Protein AF-A0A820UUZ6-F1 (afdb_monomer_lite)

pLDDT: mean 75.09, std 20.2, range [37.72, 95.56]

Radius of gyration: 17.03 Å; chains: 1; bounding box: 43×22×57 Å

Structure (mmCIF, N/CA/C/O backbone):
data_AF-A0A820UUZ6-F1
#
_entry.id   AF-A0A820UUZ6-F1
#
loop_
_atom_site.group_PDB
_atom_site.id
_atom_site.type_symbol
_atom_site.label_atom_id
_atom_site.label_alt_id
_atom_site.label_comp_id
_atom_site.label_asym_id
_atom_site.label_entity_id
_atom_site.label_seq_id
_atom_site.pdbx_PDB_ins_code
_atom_site.Cartn_x
_atom_site.Cartn_y
_atom_site.Cartn_z
_atom_site.occupancy
_atom_site.B_iso_or_equiv
_atom_site.auth_seq_id
_atom_site.auth_comp_id
_atom_site.auth_asym_id
_atom_site.auth_atom_id
_atom_site.pdbx_PDB_model_num
ATOM 1 N N . MET A 1 1 ? -33.313 16.420 13.577 1.00 37.72 1 MET A N 1
ATOM 2 C CA . MET A 1 1 ? -33.889 15.101 13.248 1.00 37.72 1 MET A CA 1
ATOM 3 C C . MET A 1 1 ? -33.283 14.652 11.933 1.00 37.72 1 MET A C 1
ATOM 5 O O . MET A 1 1 ? -33.233 15.471 11.029 1.00 37.72 1 MET A O 1
ATOM 9 N N . SER A 1 2 ? -32.826 13.398 11.904 1.00 39.41 2 SER A N 1
ATOM 10 C CA . SER A 1 2 ? -32.525 12.557 10.731 1.00 39.41 2 SER A CA 1
ATOM 11 C C . SER A 1 2 ? -31.388 13.023 9.806 1.00 39.41 2 SER A C 1
ATOM 13 O O . SER A 1 2 ? -31.533 13.989 9.076 1.00 39.41 2 SER A O 1
ATOM 15 N N . SER A 1 3 ? -30.161 12.506 9.938 1.00 51.06 3 SER A N 1
ATOM 16 C CA . SER A 1 3 ? -29.671 11.163 9.559 1.00 51.06 3 SER A CA 1
ATOM 17 C C . SER A 1 3 ? -29.551 10.975 8.047 1.00 51.06 3 SER A C 1
ATOM 19 O O . SER A 1 3 ? -30.531 10.641 7.391 1.00 51.06 3 SER A O 1
ATOM 21 N N . GLU A 1 4 ? -28.327 11.058 7.530 1.00 42.16 4 GLU A N 1
ATOM 22 C CA . GLU A 1 4 ? -27.974 10.367 6.291 1.00 42.16 4 GLU A CA 1
ATOM 23 C C . GLU A 1 4 ? -26.614 9.694 6.477 1.00 42.16 4 GLU A C 1
ATOM 25 O O . GLU A 1 4 ? -25.537 10.267 6.327 1.00 42.16 4 GLU A O 1
ATOM 30 N N . SER A 1 5 ? -26.699 8.449 6.939 1.00 45.97 5 SER A N 1
ATOM 31 C CA . SER A 1 5 ? -25.621 7.476 6.951 1.00 45.97 5 SER A CA 1
ATOM 32 C C . SER A 1 5 ? -25.203 7.205 5.511 1.00 45.97 5 SER A C 1
ATOM 34 O O . SER A 1 5 ? -25.901 6.486 4.798 1.00 45.97 5 SER A O 1
ATOM 36 N N . ASN A 1 6 ? -24.078 7.771 5.080 1.00 43.66 6 ASN A N 1
ATOM 37 C CA . ASN A 1 6 ? -23.510 7.424 3.784 1.00 43.66 6 ASN A CA 1
ATOM 38 C C . ASN A 1 6 ? -23.017 5.967 3.846 1.00 43.66 6 ASN A C 1
ATOM 40 O O . ASN A 1 6 ? -22.138 5.661 4.661 1.00 43.66 6 ASN A O 1
ATOM 44 N N . PRO A 1 7 ? -23.596 5.042 3.063 1.00 41.53 7 PRO A N 1
ATOM 45 C CA . PRO A 1 7 ? -23.266 3.634 3.171 1.00 41.53 7 PRO A CA 1
ATOM 46 C C . PRO A 1 7 ? -21.827 3.405 2.706 1.00 41.53 7 PRO A C 1
ATOM 48 O O . PRO A 1 7 ? -21.476 3.691 1.560 1.00 41.53 7 PRO A O 1
ATOM 51 N N . VAL A 1 8 ? -21.008 2.850 3.609 1.00 46.66 8 VAL A N 1
ATOM 52 C CA . VAL A 1 8 ? -19.728 2.204 3.293 1.00 46.66 8 VAL A CA 1
ATOM 53 C C . VAL A 1 8 ? -19.981 1.247 2.136 1.00 46.66 8 VAL A C 1
ATOM 55 O O . VAL A 1 8 ? -20.587 0.185 2.301 1.00 46.66 8 VAL A O 1
ATOM 58 N N . THR A 1 9 ? -19.580 1.669 0.942 1.00 41.38 9 THR A N 1
ATOM 59 C CA . THR A 1 9 ? -19.835 0.938 -0.291 1.00 41.38 9 THR A CA 1
ATOM 60 C C . THR A 1 9 ? -18.816 -0.187 -0.349 1.00 41.38 9 THR A C 1
ATOM 62 O O . THR A 1 9 ? -17.694 -0.024 -0.826 1.00 41.38 9 THR A O 1
ATOM 65 N N . LYS A 1 10 ? -19.197 -1.328 0.231 1.00 42.97 10 LYS A N 1
ATOM 66 C CA . LYS A 1 10 ? -18.530 -2.608 0.014 1.00 42.97 10 LYS A CA 1
ATOM 67 C C . LYS A 1 10 ? -18.448 -2.824 -1.500 1.00 42.97 10 LYS A C 1
ATOM 69 O O . LYS A 1 10 ? -19.478 -2.796 -2.167 1.00 42.97 10 LYS A O 1
ATOM 74 N N . ASN A 1 11 ? -17.233 -3.029 -2.005 1.00 50.12 11 ASN A N 1
ATOM 75 C CA . ASN A 1 11 ? -16.916 -3.305 -3.409 1.00 50.12 11 ASN A CA 1
ATOM 76 C C . ASN A 1 11 ? -17.040 -2.102 -4.355 1.00 50.12 11 ASN A C 1
ATOM 78 O O . ASN A 1 11 ? -17.765 -2.171 -5.348 1.00 50.12 11 ASN A O 1
ATOM 82 N N . GLN A 1 12 ? -16.291 -1.018 -4.121 1.00 47.81 12 GLN A N 1
ATOM 83 C CA . GLN A 1 12 ? -15.921 -0.205 -5.281 1.00 47.81 12 GLN A CA 1
ATOM 84 C C . GLN A 1 12 ? -14.952 -1.039 -6.131 1.00 47.81 12 GLN A C 1
ATOM 86 O O . GLN A 1 12 ? -13.881 -1.392 -5.629 1.00 47.81 12 GLN A O 1
ATOM 91 N N . PRO A 1 13 ? -15.314 -1.410 -7.376 1.00 42.69 13 PRO A N 1
ATOM 92 C CA . PRO A 1 13 ? -14.357 -2.023 -8.281 1.00 42.69 13 PRO A CA 1
ATOM 93 C C . PRO A 1 13 ? -13.164 -1.080 -8.384 1.00 42.69 13 PRO A C 1
ATOM 95 O O . PRO A 1 13 ? -13.347 0.139 -8.370 1.00 42.69 13 PRO A O 1
ATOM 98 N N . ILE A 1 14 ? -11.954 -1.634 -8.456 1.00 52.22 14 ILE A N 1
ATOM 99 C CA . ILE A 1 14 ? -10.751 -0.859 -8.754 1.00 52.22 14 ILE A CA 1
ATOM 100 C C . ILE A 1 14 ? -11.069 -0.108 -10.047 1.00 52.22 14 ILE A C 1
ATOM 102 O O . ILE A 1 14 ? -11.145 -0.715 -11.116 1.00 52.22 14 ILE A O 1
ATOM 106 N N . VAL A 1 15 ? -11.384 1.184 -9.940 1.00 44.94 15 VAL A N 1
ATOM 107 C CA . VAL A 1 15 ? -11.701 2.001 -11.101 1.00 44.94 15 VAL A CA 1
ATOM 108 C C . VAL A 1 15 ? -10.376 2.144 -11.823 1.00 44.94 15 VAL A C 1
ATOM 110 O O . VAL A 1 15 ? -9.545 2.974 -11.460 1.00 44.94 15 VAL A O 1
ATOM 113 N N . PHE A 1 16 ? -10.152 1.291 -12.819 1.00 46.94 16 PHE A N 1
ATOM 114 C CA . PHE A 1 16 ? -9.125 1.491 -13.825 1.00 46.94 16 PHE A CA 1
ATOM 115 C C . PHE A 1 16 ? -9.572 2.682 -14.690 1.00 46.94 16 PHE A C 1
ATOM 117 O O . PHE A 1 16 ? -9.937 2.525 -15.852 1.00 46.94 16 PHE A O 1
ATOM 124 N N . GLU A 1 17 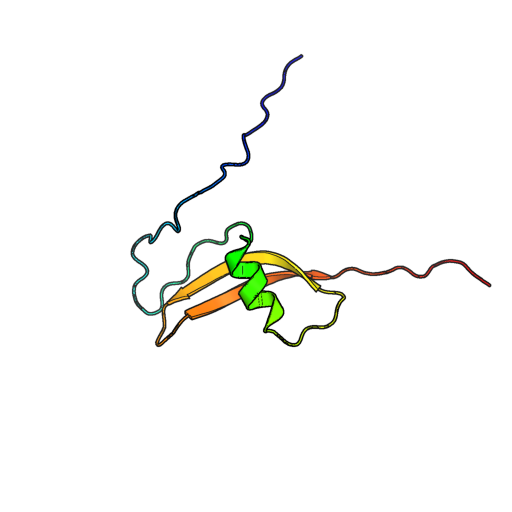? -9.604 3.884 -14.100 1.00 54.66 17 GLU A N 1
ATOM 125 C CA . GLU A 1 17 ? -9.560 5.159 -14.821 1.00 54.66 17 GLU A CA 1
ATOM 126 C C . GLU A 1 17 ? -8.257 5.098 -15.622 1.00 54.66 17 GLU A C 1
ATOM 128 O O . GLU A 1 17 ? -7.201 5.353 -15.060 1.00 54.66 17 GLU A O 1
ATOM 133 N N . LEU A 1 18 ? -8.339 4.607 -16.865 1.00 46.66 18 LEU A N 1
ATOM 134 C CA . LEU A 1 18 ? -7.276 4.433 -17.860 1.00 46.66 18 LEU A CA 1
ATOM 135 C C . LEU A 1 18 ? -5.863 4.760 -17.330 1.00 46.66 18 LEU A C 1
ATOM 137 O O . LEU A 1 18 ? -5.314 5.826 -17.611 1.00 46.66 18 LEU A O 1
ATOM 141 N N . VAL A 1 19 ? -5.286 3.871 -16.514 1.00 57.16 19 VAL A N 1
ATOM 142 C CA . VAL A 1 19 ? -3.992 4.152 -15.883 1.00 57.16 19 VAL A CA 1
ATOM 143 C C . VAL A 1 19 ? -2.907 3.848 -16.909 1.00 57.16 19 VAL A C 1
ATOM 145 O O . VAL A 1 19 ? -2.416 2.727 -17.020 1.00 57.16 19 VAL A O 1
ATOM 148 N N . ILE A 1 20 ? -2.590 4.850 -17.727 1.00 75.38 20 ILE A N 1
ATOM 149 C CA . ILE A 1 20 ? -1.453 4.826 -18.649 1.00 75.38 20 ILE A CA 1
ATOM 150 C C . ILE A 1 20 ? -0.184 4.600 -17.816 1.00 75.38 20 ILE A C 1
ATOM 152 O O . ILE A 1 20 ? -0.086 5.097 -16.693 1.00 75.38 20 ILE A O 1
ATOM 156 N N . CYS A 1 21 ? 0.791 3.859 -18.350 1.00 76.75 21 CYS A N 1
ATOM 157 C CA . CYS A 1 21 ? 2.096 3.707 -17.705 1.00 76.75 21 CYS A CA 1
ATOM 158 C C . CYS A 1 21 ? 2.665 5.092 -17.333 1.00 76.75 21 CYS A C 1
ATOM 160 O O . CYS A 1 21 ? 2.755 5.981 -18.179 1.00 76.75 21 CYS A O 1
ATOM 162 N N . GLY A 1 22 ? 2.990 5.285 -16.055 1.00 78.06 22 GLY A N 1
ATOM 163 C CA . GLY A 1 22 ? 3.410 6.554 -15.458 1.00 78.06 22 GLY A CA 1
ATOM 164 C C . GLY A 1 22 ? 2.302 7.341 -14.743 1.00 78.06 22 GLY A C 1
ATOM 165 O O . GLY A 1 22 ? 2.622 8.206 -13.926 1.00 78.06 22 GLY A O 1
ATOM 166 N N . GLY A 1 23 ? 1.022 7.037 -14.974 1.00 86.25 23 GLY A N 1
ATOM 167 C CA . GLY A 1 23 ? -0.119 7.708 -14.343 1.00 86.25 23 GLY A CA 1
ATOM 168 C C . GLY A 1 23 ? -0.321 7.303 -12.882 1.00 86.25 23 GLY A C 1
ATOM 169 O O . GLY A 1 23 ? -0.261 6.120 -12.549 1.00 86.25 23 GLY A O 1
ATOM 170 N N . ILE A 1 24 ? -0.576 8.287 -12.013 1.00 88.81 24 ILE A N 1
ATOM 171 C CA . ILE A 1 24 ? -0.881 8.087 -10.587 1.00 88.81 24 ILE A CA 1
ATOM 172 C C . ILE A 1 24 ? -2.396 8.194 -10.384 1.00 88.81 24 ILE A C 1
ATOM 174 O O . ILE A 1 24 ? -3.020 9.152 -10.842 1.00 88.81 24 ILE A O 1
ATOM 178 N N . SER A 1 25 ? -2.989 7.228 -9.684 1.00 89.19 25 SER A N 1
ATOM 179 C CA . SER A 1 25 ? -4.410 7.246 -9.340 1.00 89.19 25 SER A CA 1
ATOM 180 C C . SER A 1 25 ? -4.737 8.351 -8.335 1.00 89.19 25 SER A C 1
ATOM 182 O O . SER A 1 25 ? -3.895 8.782 -7.543 1.00 89.19 25 SER A O 1
ATOM 184 N N . LYS A 1 26 ? -6.009 8.758 -8.280 1.00 90.94 26 LYS A N 1
ATOM 185 C CA . LYS A 1 26 ? -6.495 9.596 -7.176 1.00 90.94 26 LYS A CA 1
ATOM 186 C C . LYS A 1 26 ? -6.342 8.843 -5.840 1.00 90.94 26 LYS A C 1
ATOM 188 O O . LYS A 1 26 ? -6.523 7.619 -5.820 1.00 90.94 26 LYS A O 1
ATOM 193 N N . PRO A 1 27 ? -6.028 9.536 -4.729 1.00 93.94 27 PRO A N 1
ATOM 194 C CA . PRO A 1 27 ? -6.006 8.918 -3.409 1.00 93.94 27 PRO A CA 1
ATOM 195 C C . PRO A 1 27 ? -7.371 8.332 -3.046 1.00 93.94 27 PRO A C 1
ATOM 197 O O . PRO A 1 27 ? -8.395 9.007 -3.165 1.00 93.94 27 PRO A O 1
ATOM 200 N N . ARG A 1 28 ? -7.378 7.095 -2.557 1.00 93.50 28 ARG A N 1
ATOM 201 C CA . ARG A 1 28 ? -8.577 6.370 -2.119 1.00 93.50 28 ARG A CA 1
ATOM 202 C C . ARG A 1 28 ? -8.373 5.748 -0.731 1.00 93.50 28 ARG A C 1
ATOM 204 O O . ARG A 1 28 ? -7.227 5.623 -0.289 1.00 93.50 28 ARG A O 1
ATOM 211 N N . PRO A 1 29 ? -9.451 5.379 -0.014 1.00 94.88 29 PRO A N 1
ATOM 212 C CA . PRO A 1 29 ? -9.337 4.602 1.216 1.00 94.88 29 PRO A CA 1
ATOM 213 C C . PRO A 1 29 ? -8.598 3.279 0.984 1.00 94.88 29 PRO A C 1
ATOM 215 O O . PRO A 1 29 ? -8.664 2.697 -0.102 1.00 94.88 29 PRO A O 1
ATOM 218 N N . VAL A 1 30 ? -7.890 2.828 2.016 1.00 93.94 30 VAL A N 1
ATOM 219 C CA . VAL A 1 30 ? -7.14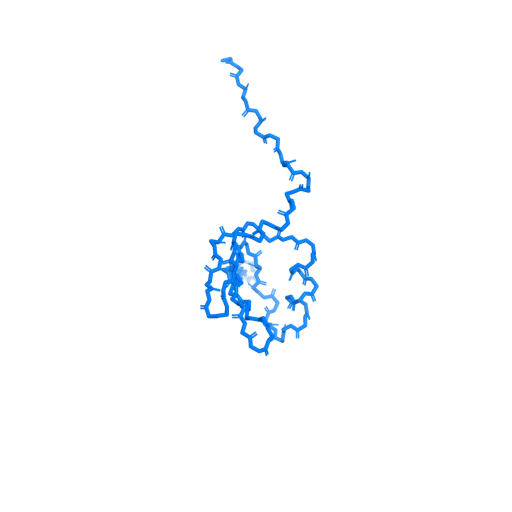3 1.564 2.010 1.00 93.94 30 VAL A CA 1
ATOM 220 C C . VAL A 1 30 ? -8.126 0.391 2.033 1.00 93.94 30 VAL A C 1
ATOM 222 O O . VAL A 1 30 ? -9.061 0.385 2.836 1.00 93.94 30 VAL A O 1
ATOM 225 N N . THR A 1 31 ? -7.911 -0.583 1.153 1.00 92.81 31 THR A N 1
ATOM 226 C CA . THR A 1 31 ? -8.671 -1.844 1.080 1.00 92.81 31 THR A CA 1
ATOM 227 C C . THR A 1 31 ? -7.908 -2.993 1.743 1.00 92.81 31 THR A C 1
ATOM 229 O O . THR A 1 31 ? -6.738 -2.843 2.101 1.00 92.81 31 THR A O 1
ATOM 232 N N . GLU A 1 32 ? -8.548 -4.151 1.913 1.00 92.56 32 GLU A N 1
ATOM 233 C CA . GLU A 1 32 ? -7.906 -5.337 2.500 1.00 92.56 32 GLU A CA 1
ATOM 234 C C . GLU A 1 32 ? -6.732 -5.843 1.649 1.00 92.56 32 GLU A C 1
ATOM 236 O O . GLU A 1 32 ? -5.733 -6.326 2.183 1.00 92.56 32 GLU A O 1
ATOM 241 N N . GLU A 1 33 ? -6.804 -5.695 0.328 1.00 90.31 33 GLU A N 1
ATOM 242 C CA . GLU A 1 33 ? -5.722 -6.042 -0.592 1.00 90.31 33 GLU A CA 1
ATOM 243 C C . GLU A 1 33 ? -4.508 -5.128 -0.410 1.00 90.31 33 GLU A C 1
ATOM 245 O O . GLU A 1 33 ? -3.373 -5.604 -0.392 1.00 90.31 33 GLU A O 1
ATOM 250 N N . ASP A 1 34 ? -4.736 -3.827 -0.223 1.00 92.50 34 ASP A N 1
ATOM 251 C CA . ASP A 1 34 ? -3.657 -2.865 0.018 1.00 92.50 34 ASP A CA 1
ATOM 252 C C . ASP A 1 34 ? -2.978 -3.113 1.375 1.00 92.50 34 ASP A C 1
ATOM 254 O O . ASP A 1 34 ? -1.771 -2.906 1.501 1.00 92.50 34 ASP A O 1
ATOM 258 N N . LEU A 1 35 ? -3.728 -3.587 2.381 1.00 91.81 35 LEU A N 1
ATOM 259 C CA . LEU A 1 35 ? -3.168 -3.973 3.682 1.00 91.81 35 LEU A CA 1
ATOM 260 C C . LEU A 1 35 ? -2.204 -5.158 3.558 1.00 91.81 35 LEU A C 1
ATOM 262 O O . LEU A 1 35 ? -1.134 -5.123 4.154 1.00 91.81 35 LEU A O 1
ATOM 266 N N . LYS A 1 36 ? -2.509 -6.153 2.716 1.00 92.75 36 LYS A N 1
ATOM 267 C CA . LYS A 1 36 ? -1.586 -7.280 2.469 1.00 92.75 36 LYS A CA 1
ATOM 268 C C . LYS A 1 36 ? -0.254 -6.822 1.877 1.00 92.75 36 LYS A C 1
ATOM 270 O O . LYS A 1 36 ? 0.777 -7.419 2.160 1.00 92.75 36 LYS A O 1
ATOM 275 N N . ILE A 1 37 ? -0.273 -5.781 1.044 1.00 92.25 37 ILE A N 1
ATOM 276 C CA . ILE A 1 37 ? 0.943 -5.187 0.472 1.00 92.25 37 ILE A CA 1
ATOM 277 C C . ILE A 1 37 ? 1.678 -4.365 1.528 1.00 92.25 37 ILE A C 1
ATOM 279 O O . ILE A 1 37 ? 2.901 -4.436 1.617 1.00 92.25 37 ILE A O 1
ATOM 283 N N . TRP A 1 38 ? 0.940 -3.618 2.351 1.00 91.56 38 TRP A N 1
ATOM 284 C CA . TRP A 1 38 ? 1.499 -2.878 3.478 1.00 91.56 38 TRP A CA 1
ATOM 285 C C . TRP A 1 38 ? 2.245 -3.793 4.460 1.00 91.56 38 TRP A C 1
ATOM 287 O O . TRP A 1 38 ? 3.348 -3.450 4.878 1.00 91.56 38 TRP A O 1
ATOM 297 N N . ASP A 1 39 ? 1.706 -4.979 4.751 1.00 91.75 39 ASP A N 1
ATOM 298 C CA . ASP A 1 39 ? 2.320 -5.967 5.651 1.00 91.75 39 ASP A CA 1
ATOM 299 C C . ASP A 1 39 ? 3.665 -6.514 5.136 1.00 91.75 39 ASP A C 1
ATOM 301 O O . ASP A 1 39 ? 4.470 -7.022 5.916 1.00 91.75 39 ASP A O 1
ATOM 305 N N . MET A 1 40 ? 3.947 -6.389 3.834 1.00 90.75 40 MET A N 1
ATOM 306 C CA . MET A 1 40 ? 5.248 -6.751 3.254 1.00 90.75 40 MET A CA 1
ATOM 307 C C . MET A 1 40 ? 6.309 -5.664 3.459 1.00 90.75 40 MET A C 1
ATOM 309 O O . MET A 1 40 ? 7.500 -5.924 3.273 1.00 90.75 40 MET A O 1
ATOM 313 N N . VAL A 1 41 ? 5.905 -4.439 3.807 1.00 87.75 41 VAL A N 1
ATOM 314 C CA . VAL A 1 41 ? 6.828 -3.322 3.999 1.00 87.75 41 VAL A CA 1
ATOM 315 C C . VAL A 1 41 ? 7.402 -3.395 5.417 1.00 87.75 41 VAL A C 1
ATOM 317 O O . VAL A 1 41 ? 6.640 -3.352 6.387 1.00 87.75 41 VAL A O 1
ATOM 320 N N . PRO A 1 42 ? 8.737 -3.443 5.586 1.00 85.19 42 PRO A N 1
ATOM 321 C CA . PRO A 1 42 ? 9.356 -3.400 6.904 1.00 85.19 42 PRO A CA 1
ATOM 322 C C . PRO A 1 42 ? 9.176 -1.999 7.503 1.00 85.19 42 PRO A C 1
ATOM 324 O O . PRO A 1 42 ? 9.980 -1.094 7.281 1.00 85.19 42 PRO A O 1
ATOM 327 N N . THR A 1 43 ? 8.083 -1.803 8.237 1.00 79.38 43 THR A N 1
ATOM 328 C CA . THR A 1 43 ? 7.738 -0.535 8.887 1.00 79.38 43 THR A CA 1
ATOM 329 C C . THR A 1 43 ? 7.794 -0.665 10.402 1.00 79.38 43 THR A C 1
ATOM 331 O O . THR A 1 43 ? 7.666 -1.750 10.969 1.00 79.38 43 THR A O 1
ATOM 334 N N . SER A 1 44 ? 8.003 0.459 11.089 1.00 69.62 44 SER A N 1
ATOM 335 C CA . SER A 1 44 ? 7.833 0.496 12.537 1.00 69.62 44 SER A CA 1
ATOM 336 C C . SER A 1 44 ? 6.349 0.325 12.875 1.00 69.62 44 SER A C 1
ATOM 338 O O . SER A 1 44 ? 5.485 0.927 12.237 1.00 69.62 44 SER A O 1
ATOM 340 N N . HIS A 1 45 ? 6.039 -0.442 13.926 1.00 68.12 45 HIS A N 1
ATOM 341 C CA . HIS A 1 45 ? 4.664 -0.740 14.369 1.00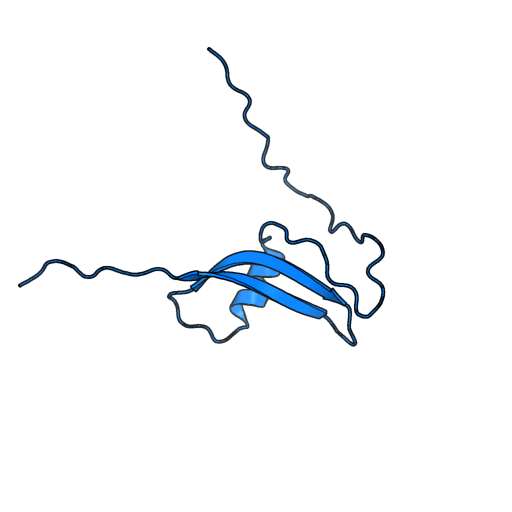 68.12 45 HIS A CA 1
ATOM 342 C C . HIS A 1 45 ? 3.810 0.492 14.745 1.00 68.12 45 HIS A C 1
ATOM 344 O O . HIS A 1 45 ? 2.660 0.355 15.148 1.00 68.12 45 HIS A O 1
ATOM 350 N N . LYS A 1 46 ? 4.361 1.704 14.631 1.00 82.75 46 LYS A N 1
ATOM 351 C CA . LYS A 1 46 ? 3.700 2.971 14.952 1.00 82.75 46 LYS A CA 1
ATOM 352 C C . LYS A 1 46 ? 3.038 3.631 13.740 1.00 82.75 46 LYS A C 1
ATOM 354 O O . LYS A 1 46 ? 2.480 4.714 13.889 1.00 82.75 46 LYS A O 1
ATOM 359 N N . LEU A 1 47 ? 3.103 3.034 12.548 1.00 89.62 47 LEU A N 1
ATOM 360 C CA . LEU A 1 47 ? 2.500 3.587 11.333 1.00 89.62 47 LEU A CA 1
ATOM 361 C C . LEU A 1 47 ? 1.251 2.802 10.929 1.00 89.62 47 LEU A C 1
ATOM 363 O O . LEU A 1 47 ? 1.300 1.587 10.755 1.00 89.62 47 LEU A O 1
ATOM 367 N N . LYS A 1 48 ? 0.136 3.513 10.738 1.00 90.75 48 LYS A N 1
ATOM 368 C CA . LYS A 1 48 ? -1.124 2.946 10.244 1.00 90.75 48 LYS A CA 1
ATOM 369 C C . LYS A 1 48 ? -1.507 3.575 8.900 1.00 90.75 48 LYS A C 1
ATOM 371 O O . LYS A 1 48 ? -1.710 4.791 8.864 1.00 90.75 48 LYS A O 1
ATOM 376 N N . PRO A 1 49 ? -1.649 2.804 7.810 1.00 93.00 49 PRO A N 1
ATOM 377 C CA . PRO A 1 49 ? -2.068 3.345 6.521 1.00 93.00 49 PRO A CA 1
ATOM 378 C C . PRO A 1 49 ? -3.542 3.773 6.569 1.00 93.00 49 PRO A C 1
ATOM 380 O O . PRO A 1 49 ? -4.384 3.093 7.155 1.00 93.00 49 PRO A O 1
ATOM 383 N N . VAL A 1 50 ? -3.857 4.921 5.964 1.00 94.62 50 VAL A N 1
ATOM 384 C CA . VAL A 1 50 ? -5.220 5.491 5.925 1.00 94.62 50 VAL A CA 1
ATO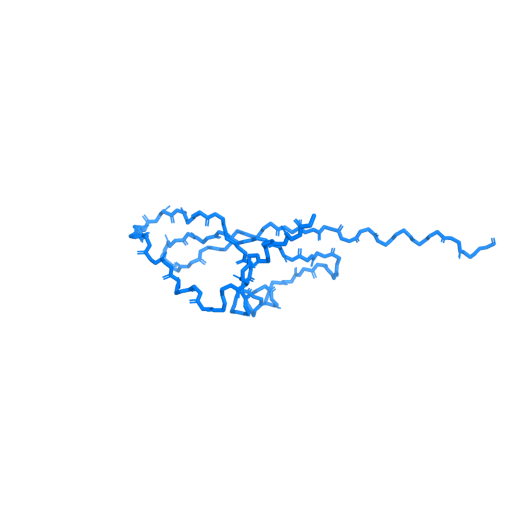M 385 C C . VAL A 1 50 ? -5.719 5.809 4.524 1.00 94.62 50 VAL A C 1
ATOM 387 O O . VAL A 1 50 ? -6.922 5.751 4.277 1.00 94.62 50 VAL A O 1
ATOM 390 N N . GLN A 1 51 ? -4.820 6.131 3.594 1.00 95.56 51 GLN A N 1
ATOM 391 C CA . GLN A 1 51 ? -5.151 6.323 2.182 1.00 95.56 51 GLN A CA 1
ATOM 392 C C . GLN A 1 51 ? -4.045 5.734 1.315 1.00 95.56 51 GLN A C 1
ATOM 394 O O . GLN A 1 51 ? -2.893 5.658 1.748 1.00 95.56 51 GLN A O 1
ATOM 399 N N . VAL A 1 52 ? -4.391 5.365 0.089 1.00 95.44 52 VAL A N 1
ATOM 400 C CA . VAL A 1 52 ? -3.458 4.830 -0.900 1.00 95.44 52 VAL A CA 1
ATOM 401 C C . VAL A 1 52 ? -3.695 5.476 -2.262 1.00 95.44 52 VAL A C 1
ATOM 403 O O . VAL A 1 52 ? -4.835 5.733 -2.654 1.00 95.44 52 VAL A O 1
ATOM 406 N N . ALA A 1 53 ? -2.613 5.742 -2.980 1.00 94.19 53 ALA A N 1
ATOM 407 C CA . ALA A 1 53 ? -2.613 6.019 -4.410 1.00 94.19 53 ALA A CA 1
ATOM 408 C C . ALA A 1 53 ? -1.642 5.053 -5.097 1.00 94.19 53 ALA A C 1
ATOM 410 O O . ALA A 1 53 ? -0.625 4.676 -4.515 1.00 94.19 53 ALA A O 1
ATOM 411 N N . THR A 1 54 ? -1.948 4.643 -6.321 1.00 93.50 54 THR A N 1
ATOM 412 C CA . THR A 1 54 ? -1.147 3.667 -7.070 1.00 93.50 54 THR A CA 1
ATOM 413 C C . THR A 1 54 ? -0.675 4.255 -8.386 1.00 93.50 54 THR A C 1
ATOM 415 O O . THR A 1 54 ? -1.421 4.988 -9.032 1.00 93.50 54 THR A O 1
ATOM 418 N N . GLN A 1 55 ? 0.535 3.907 -8.811 1.00 90.94 55 GLN A N 1
ATOM 419 C CA . GLN A 1 55 ? 1.069 4.279 -10.119 1.00 90.94 55 GLN A CA 1
ATOM 420 C C . GLN A 1 55 ? 1.461 3.029 -10.895 1.00 90.94 55 GLN A C 1
ATOM 422 O O . GLN A 1 55 ? 2.237 2.211 -10.398 1.00 90.94 55 GLN A O 1
ATOM 427 N N . VAL A 1 56 ? 0.957 2.902 -12.120 1.00 89.38 56 VAL A N 1
ATOM 428 C CA . VAL A 1 56 ? 1.341 1.807 -13.018 1.00 89.38 56 VAL A CA 1
ATOM 429 C C . VAL A 1 56 ? 2.695 2.132 -13.641 1.00 89.38 56 VAL A C 1
ATOM 431 O O . VAL A 1 56 ? 2.864 3.189 -14.242 1.00 89.38 56 VAL A O 1
ATOM 434 N N . VAL A 1 57 ? 3.659 1.228 -13.496 1.00 88.19 57 VAL A N 1
ATOM 435 C CA . VAL A 1 57 ? 5.005 1.297 -14.094 1.00 88.19 57 VAL A CA 1
ATOM 436 C C . VAL A 1 57 ? 5.343 -0.078 -14.692 1.00 88.19 57 VAL A C 1
ATOM 438 O O . VAL A 1 57 ? 4.437 -0.844 -15.017 1.00 88.19 57 VAL A O 1
ATOM 441 N N . ALA A 1 58 ? 6.621 -0.448 -14.820 1.00 87.12 58 ALA A N 1
ATOM 442 C CA . ALA A 1 58 ? 7.010 -1.856 -14.964 1.00 87.12 58 ALA A CA 1
ATOM 443 C C . ALA A 1 58 ? 6.762 -2.607 -13.634 1.00 87.12 58 ALA A C 1
ATOM 445 O O . ALA A 1 58 ? 7.694 -2.949 -12.912 1.00 87.12 58 ALA A O 1
ATOM 446 N N . GLY A 1 59 ? 5.487 -2.764 -13.271 1.00 87.81 59 GLY A N 1
ATOM 447 C CA . GLY A 1 59 ? 5.018 -3.109 -11.930 1.00 87.81 59 GLY A CA 1
ATOM 448 C C . GLY A 1 59 ? 4.021 -2.068 -11.414 1.00 87.81 59 GLY A C 1
ATOM 449 O O . GLY A 1 59 ? 3.336 -1.404 -12.195 1.00 87.81 59 GLY A O 1
ATOM 450 N N . MET A 1 60 ? 3.938 -1.906 -10.096 1.00 90.31 60 MET A N 1
ATOM 451 C CA . MET A 1 60 ? 3.030 -0.942 -9.479 1.00 90.31 60 MET A CA 1
ATOM 452 C C . MET A 1 60 ? 3.679 -0.303 -8.254 1.00 90.31 60 MET A C 1
ATOM 454 O O . MET A 1 60 ? 4.098 -1.004 -7.336 1.00 90.31 60 MET A O 1
ATOM 458 N N . ASN A 1 61 ? 3.748 1.028 -8.237 1.00 93.50 61 ASN A N 1
ATOM 459 C CA . ASN A 1 61 ? 4.157 1.774 -7.050 1.00 93.50 61 ASN A CA 1
ATOM 460 C C . ASN A 1 61 ? 2.933 2.052 -6.178 1.00 93.50 61 ASN A C 1
ATOM 462 O O . ASN A 1 61 ? 1.875 2.424 -6.692 1.00 93.50 61 ASN A O 1
ATOM 466 N N . TYR A 1 62 ? 3.105 1.938 -4.863 1.00 93.94 62 TYR A N 1
ATOM 467 C CA . TYR A 1 62 ? 2.086 2.246 -3.864 1.00 93.94 62 TYR A CA 1
ATOM 468 C C . TYR A 1 62 ? 2.524 3.437 -3.013 1.00 93.94 62 TYR A C 1
ATOM 470 O O . TYR A 1 62 ? 3.599 3.431 -2.417 1.00 93.94 62 TYR A O 1
ATOM 478 N N . PHE A 1 63 ? 1.666 4.447 -2.925 1.00 94.69 63 PHE A N 1
ATOM 479 C CA . PHE A 1 63 ? 1.866 5.644 -2.119 1.00 94.69 63 PHE A CA 1
ATOM 480 C C . PHE A 1 63 ? 0.860 5.641 -0.974 1.00 94.69 63 PHE A C 1
ATOM 482 O O . PHE A 1 63 ? -0.313 5.966 -1.164 1.00 94.69 63 PHE A O 1
ATOM 489 N N . PHE A 1 64 ? 1.317 5.265 0.218 1.00 94.31 64 PHE A N 1
ATOM 490 C CA . PHE A 1 64 ? 0.484 5.249 1.415 1.00 94.31 64 PHE A CA 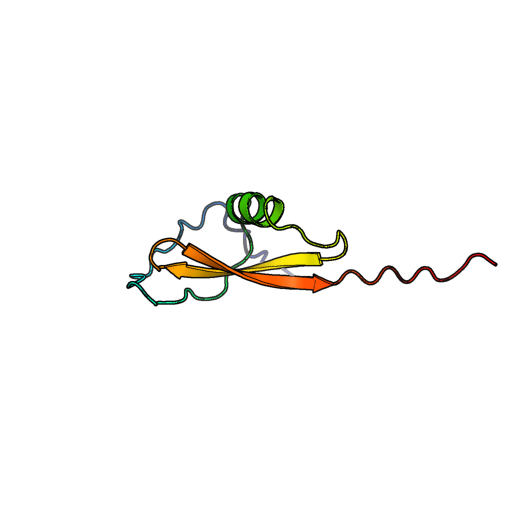1
ATOM 491 C C . PHE A 1 64 ? 0.578 6.572 2.170 1.00 94.31 64 PHE A C 1
ATOM 493 O O . PHE A 1 64 ? 1.662 7.037 2.522 1.00 94.31 64 PHE A O 1
ATOM 500 N N . LYS A 1 65 ? -0.578 7.145 2.500 1.00 94.56 65 LYS A N 1
ATOM 501 C CA . LYS A 1 65 ? -0.681 8.127 3.578 1.00 94.56 65 LYS A CA 1
ATOM 502 C C . LYS A 1 65 ? -0.831 7.368 4.883 1.00 94.56 65 LYS A C 1
ATOM 504 O O . LYS A 1 65 ? -1.738 6.546 5.013 1.00 94.56 65 LYS A O 1
ATOM 509 N N . VAL A 1 66 ? 0.027 7.671 5.847 1.00 93.31 66 VAL A N 1
ATOM 510 C CA . VAL A 1 66 ? 0.071 6.983 7.139 1.00 93.31 66 VAL A CA 1
ATOM 511 C C . VAL A 1 66 ? -0.228 7.942 8.282 1.00 93.31 66 VAL A C 1
ATOM 513 O O . VAL A 1 66 ? 0.114 9.123 8.227 1.00 93.31 66 VAL A O 1
ATOM 516 N N . LEU A 1 67 ? -0.865 7.427 9.326 1.00 90.69 67 LEU A N 1
ATOM 517 C CA . LEU A 1 67 ? -0.939 8.068 10.629 1.00 90.69 67 LEU A CA 1
ATOM 518 C C . LEU A 1 67 ? 0.161 7.498 11.517 1.00 90.69 67 LEU A C 1
ATOM 520 O O . LEU A 1 67 ? 0.284 6.280 11.648 1.00 90.69 67 LEU A O 1
ATOM 524 N N . HIS A 1 68 ? 0.932 8.385 12.139 1.00 85.69 68 HIS A N 1
ATOM 525 C CA . HIS A 1 68 ? 1.875 8.005 13.178 1.00 85.69 68 HIS A CA 1
ATOM 526 C C . HIS A 1 68 ? 1.148 7.972 14.522 1.00 85.69 68 HIS A C 1
ATOM 528 O O . HIS A 1 68 ? 0.637 8.993 14.987 1.00 85.69 68 HIS A O 1
ATOM 534 N N . MET A 1 69 ? 1.078 6.796 15.137 1.00 75.69 69 MET A N 1
ATOM 535 C CA . MET A 1 69 ? 0.560 6.645 16.487 1.00 75.69 69 MET A CA 1
ATOM 536 C C . MET A 1 69 ? 1.635 7.087 17.475 1.00 75.69 69 MET A C 1
ATOM 538 O O . MET A 1 69 ? 2.602 6.372 17.736 1.00 75.69 69 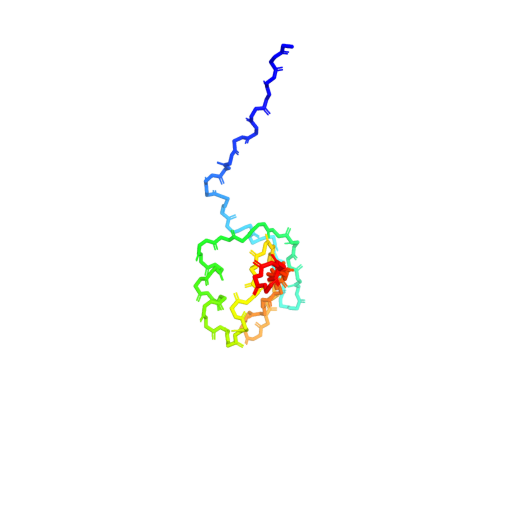MET A O 1
ATOM 542 N N . ILE A 1 70 ? 1.457 8.285 18.027 1.00 72.06 70 ILE A N 1
ATOM 543 C CA . ILE A 1 70 ? 2.174 8.698 19.227 1.00 72.06 70 ILE A CA 1
ATOM 544 C C . ILE A 1 70 ? 1.529 7.995 20.426 1.00 72.06 70 ILE A C 1
ATOM 546 O O . ILE A 1 70 ? 0.428 8.339 20.845 1.00 72.06 70 ILE A O 1
ATOM 550 N N . THR A 1 71 ? 2.188 6.974 20.971 1.00 63.50 71 THR A N 1
ATOM 551 C CA . THR A 1 71 ? 1.899 6.539 22.338 1.00 63.50 71 THR A CA 1
ATOM 552 C C . THR A 1 71 ? 2.515 7.574 23.265 1.00 63.50 71 THR A C 1
ATOM 554 O O . THR A 1 71 ? 3.730 7.623 23.450 1.00 63.50 71 THR A O 1
ATOM 557 N N . THR A 1 72 ? 1.692 8.479 23.783 1.00 58.19 72 THR A N 1
ATOM 558 C CA . THR A 1 72 ? 2.070 9.288 24.937 1.00 58.19 72 THR A CA 1
ATOM 559 C C . THR A 1 72 ? 2.066 8.357 26.145 1.00 58.19 72 THR A C 1
ATOM 561 O O . THR A 1 72 ? 1.043 8.193 26.803 1.00 58.19 72 THR A O 1
ATOM 564 N N . ASP A 1 73 ? 3.207 7.729 26.425 1.00 56.09 73 ASP A N 1
ATOM 565 C CA . ASP A 1 73 ? 3.450 7.030 27.689 1.00 56.09 73 ASP A CA 1
ATOM 566 C C . ASP A 1 73 ? 3.609 8.089 28.798 1.00 56.09 73 ASP A C 1
ATOM 568 O O . ASP A 1 73 ? 4.704 8.363 29.281 1.00 56.09 73 ASP A O 1
ATOM 572 N N . TYR A 1 74 ? 2.518 8.775 29.146 1.00 58.31 74 TYR A N 1
ATOM 573 C CA . TYR A 1 74 ? 2.460 9.659 30.306 1.00 58.31 74 TYR A CA 1
ATOM 574 C C . TYR A 1 74 ? 1.772 8.927 31.463 1.00 58.31 74 TYR A C 1
ATOM 576 O O . TYR A 1 74 ? 0.638 8.474 31.327 1.00 58.31 74 TYR A O 1
ATOM 584 N N . TYR A 1 75 ? 2.482 8.910 32.597 1.00 53.56 75 TYR A N 1
ATOM 585 C CA . TYR A 1 75 ? 2.127 8.445 33.948 1.00 53.56 75 TYR A CA 1
ATOM 586 C C . TYR A 1 75 ? 2.397 6.972 34.308 1.00 53.56 75 TYR A C 1
ATOM 588 O O . TYR A 1 75 ? 1.495 6.142 34.303 1.00 53.56 75 TYR A O 1
ATOM 596 N N . SER A 1 76 ? 3.615 6.713 34.805 1.00 47.56 76 SER A N 1
ATOM 597 C CA . SER A 1 76 ? 3.824 5.953 36.053 1.00 47.56 76 SER A CA 1
ATOM 598 C C . SER A 1 76 ? 5.237 6.192 36.623 1.00 47.56 76 SER A C 1
ATOM 600 O O . SER A 1 76 ? 6.157 5.434 36.325 1.00 47.56 76 SER A O 1
ATOM 602 N N . TYR A 1 77 ? 5.413 7.247 37.421 1.00 46.44 77 TYR A N 1
ATOM 603 C CA . TYR A 1 77 ? 6.440 7.356 38.469 1.00 46.44 77 TYR A CA 1
ATOM 604 C C . TYR A 1 77 ? 5.891 8.221 39.600 1.00 46.44 77 TYR A C 1
ATOM 606 O O . TYR A 1 77 ? 5.211 9.223 39.274 1.00 46.44 77 TYR A O 1
#

Secondary structure (DSSP, 8-state):
---------TT---------TTPBPPPEEPPHHHHHHHTTS---TTEEEEEEEEEEESEEEEEEEEEE---------

Sequence (77 aa):
MSSESNPVTKNQPIVFELVICGGISKPRPVTEEDLKIWDMVPTSHKLKPVQVATQVVAGMNYFFKVLHMITTDYYSY

Foldseek 3Di:
DDDDDPDPDDDPDPPPPVQDQFRKADKDFDDPVNVVVVVPDPDDPQWDFGIWIWHHHVHIDIDTDIDGDDPPPPDDD